Protein AF-A0A5N8Y022-F1 (afdb_monomer_lite)

InterPro domains:
  IPR011014 Mechanosensitive ion channel MscS, transmembrane-2 [SSF82861] (79-128)

Structure (mmCIF, N/CA/C/O backbone):
data_AF-A0A5N8Y022-F1
#
_entry.id   AF-A0A5N8Y022-F1
#
loop_
_atom_site.group_PDB
_atom_site.id
_atom_site.type_symbol
_atom_site.label_atom_id
_atom_site.label_alt_id
_atom_site.label_comp_id
_atom_site.label_asym_id
_atom_site.label_entity_id
_atom_site.label_seq_id
_atom_site.pdbx_PDB_ins_code
_atom_site.Cartn_x
_atom_site.Cartn_y
_atom_site.Cartn_z
_atom_site.occupancy
_atom_site.B_iso_or_equiv
_atom_site.auth_seq_id
_atom_site.auth_comp_id
_atom_site.auth_asym_id
_atom_site.auth_atom_id
_atom_site.pdbx_PDB_model_num
ATOM 1 N N . MET A 1 1 ? -8.788 -12.182 25.303 1.00 49.34 1 MET A N 1
ATOM 2 C CA . MET A 1 1 ? -8.139 -10.936 24.832 1.00 49.34 1 MET A CA 1
ATOM 3 C C . MET A 1 1 ? -9.061 -9.772 25.163 1.00 49.34 1 MET A C 1
A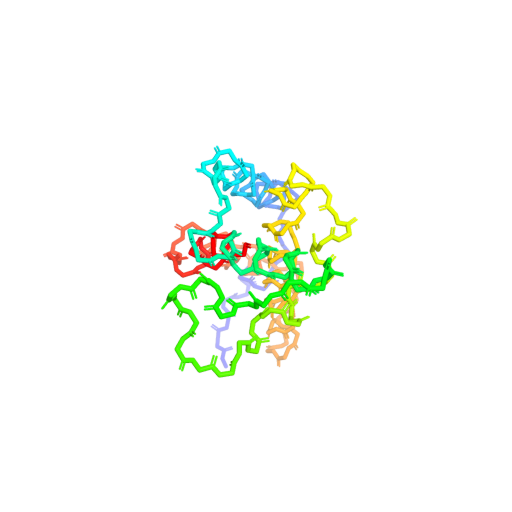TOM 5 O O . MET A 1 1 ? -10.143 -9.688 24.598 1.00 49.34 1 MET A O 1
ATOM 9 N N . TRP A 1 2 ? -8.689 -8.959 26.152 1.00 49.56 2 TRP A N 1
ATOM 10 C CA . TRP A 1 2 ? -9.505 -7.867 26.692 1.00 49.56 2 TRP A CA 1
ATOM 11 C C . TRP A 1 2 ? -9.388 -6.625 25.803 1.00 49.56 2 TRP A C 1
ATOM 13 O O . TRP A 1 2 ? -8.612 -5.718 26.085 1.00 49.56 2 TRP A O 1
ATOM 23 N N . TRP A 1 3 ? -10.137 -6.579 24.704 1.00 57.25 3 TRP A N 1
A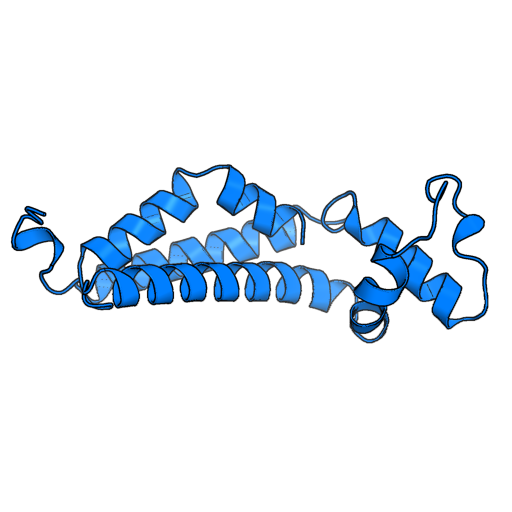TOM 24 C CA . TRP A 1 3 ? -10.360 -5.314 24.008 1.00 57.25 3 TRP A CA 1
ATOM 25 C C . TRP A 1 3 ? -11.326 -4.496 24.863 1.00 57.25 3 TRP A C 1
ATOM 27 O O . TRP A 1 3 ? -12.454 -4.927 25.099 1.00 57.25 3 TRP A O 1
ATOM 37 N N . SER A 1 4 ? -10.893 -3.341 25.371 1.00 69.31 4 SER A N 1
ATOM 38 C CA . SER A 1 4 ? -11.798 -2.416 26.057 1.00 69.31 4 SER A CA 1
ATOM 39 C C . SER A 1 4 ? -12.986 -2.131 25.128 1.00 69.31 4 SER A C 1
ATOM 41 O O . SER A 1 4 ? -12.789 -1.834 23.950 1.00 69.31 4 SER A O 1
ATOM 43 N N . GLY A 1 5 ? -14.229 -2.253 25.613 1.00 73.56 5 GLY A N 1
ATOM 44 C CA . GLY A 1 5 ? -15.436 -2.151 24.768 1.00 73.56 5 GLY A CA 1
ATOM 45 C C . GLY A 1 5 ? -15.509 -0.866 23.925 1.00 73.56 5 GLY A C 1
ATOM 46 O O . GLY A 1 5 ? -16.141 -0.833 22.871 1.00 73.56 5 GLY A O 1
ATOM 47 N N . TRP A 1 6 ? -14.773 0.170 24.334 1.00 80.31 6 TRP A N 1
ATOM 48 C CA . TRP A 1 6 ? -14.540 1.395 23.574 1.00 80.31 6 TRP A CA 1
ATOM 49 C C . TRP A 1 6 ? -13.848 1.167 22.219 1.00 80.31 6 TRP A C 1
ATOM 51 O O . TRP A 1 6 ? -14.280 1.743 21.223 1.00 80.31 6 TRP A O 1
ATOM 61 N N . ALA A 1 7 ? -12.811 0.326 22.156 1.00 75.94 7 ALA A N 1
ATOM 62 C CA . ALA A 1 7 ? -12.011 0.094 20.951 1.00 75.94 7 ALA A CA 1
ATOM 63 C C . ALA A 1 7 ? -12.795 -0.656 19.860 1.00 75.94 7 ALA A C 1
ATOM 65 O O . ALA A 1 7 ? -12.629 -0.383 18.671 1.00 75.94 7 ALA A O 1
ATOM 66 N N . VAL A 1 8 ? -13.693 -1.555 20.274 1.00 82.00 8 VAL A N 1
ATOM 67 C CA . VAL A 1 8 ? -14.597 -2.314 19.391 1.00 82.00 8 VAL A CA 1
ATOM 68 C C . VAL A 1 8 ? -15.809 -1.474 18.961 1.00 82.00 8 VAL A C 1
ATOM 70 O O . VAL A 1 8 ? -16.429 -1.748 17.932 1.00 82.00 8 VAL A O 1
ATOM 73 N N . GLY A 1 9 ? -16.126 -0.413 19.711 1.00 85.56 9 GLY A N 1
ATOM 74 C CA . GLY A 1 9 ? -17.204 0.521 19.401 1.00 85.56 9 GLY A CA 1
ATOM 75 C C . GLY A 1 9 ? -17.066 1.161 18.017 1.00 85.56 9 GLY A C 1
ATOM 76 O O . GLY A 1 9 ? -15.970 1.290 17.471 1.00 85.56 9 GLY A O 1
ATOM 77 N N . ARG A 1 10 ? -18.197 1.585 17.435 1.00 88.88 10 ARG A N 1
ATOM 78 C CA . ARG A 1 10 ? -18.236 2.173 16.085 1.00 88.88 10 ARG A CA 1
ATOM 79 C C . ARG A 1 10 ? -17.385 3.445 16.018 1.00 88.88 10 ARG A C 1
ATOM 81 O O . ARG A 1 10 ? -17.489 4.328 16.878 1.00 88.88 10 ARG A O 1
ATOM 88 N N . ALA A 1 11 ? -16.558 3.539 14.983 1.00 88.88 11 ALA A N 1
ATOM 89 C CA . ALA A 1 11 ? -15.851 4.761 14.641 1.00 88.88 11 ALA A CA 1
ATOM 90 C C . ALA A 1 11 ? -16.825 5.776 14.034 1.00 88.88 11 ALA A C 1
ATOM 92 O O . ALA A 1 11 ? -17.776 5.406 13.335 1.00 88.88 11 ALA A O 1
ATOM 93 N N . SER A 1 12 ? -16.592 7.055 14.315 1.00 90.56 12 SER A N 1
ATOM 94 C CA . SER A 1 12 ? -17.366 8.134 13.714 1.00 90.56 12 SER A CA 1
ATOM 95 C C . SER A 1 12 ? -16.988 8.308 12.241 1.00 90.56 12 SER A C 1
ATOM 97 O O . SER A 1 12 ? -15.909 7.900 11.806 1.00 90.56 12 SER A O 1
ATOM 99 N N . TRP A 1 13 ? -17.873 8.911 11.449 1.00 90.25 13 TRP A N 1
ATOM 100 C CA . TRP A 1 13 ? -17.594 9.154 10.033 1.00 90.25 13 TRP A CA 1
ATOM 101 C C . TRP A 1 13 ? -16.416 10.125 9.843 1.00 90.25 13 TRP A C 1
ATOM 103 O O . TRP A 1 13 ? -15.655 9.971 8.894 1.00 90.25 13 TRP A O 1
ATOM 113 N N . GLN A 1 14 ? -16.211 11.064 10.777 1.00 92.06 14 GLN A N 1
ATOM 114 C CA . GLN A 1 14 ? -15.074 11.988 10.754 1.00 92.06 14 GLN A CA 1
ATOM 115 C C . GLN A 1 14 ? -13.744 11.241 10.884 1.00 92.06 14 GLN A C 1
ATOM 117 O O . GLN A 1 14 ? -12.779 11.592 10.217 1.00 92.06 14 GLN A O 1
ATOM 122 N N . ALA A 1 15 ? -13.695 10.186 11.705 1.00 87.25 15 ALA A N 1
ATOM 123 C CA . ALA A 1 15 ? -12.495 9.368 11.854 1.00 87.25 15 ALA A CA 1
ATOM 124 C C . ALA A 1 15 ? -12.158 8.626 10.548 1.00 87.25 15 ALA A C 1
ATOM 126 O O . ALA A 1 15 ? -10.996 8.558 10.155 1.00 87.25 15 ALA A O 1
ATOM 127 N N . TRP A 1 16 ? -13.177 8.132 9.838 1.00 89.19 16 TRP A N 1
ATOM 128 C CA . TRP A 1 16 ? -13.006 7.552 8.503 1.00 89.19 16 TRP A CA 1
ATOM 129 C C . TRP A 1 16 ? -12.537 8.581 7.473 1.00 89.19 16 TRP A C 1
ATOM 131 O O . TRP A 1 16 ? -11.642 8.282 6.688 1.00 89.19 16 TRP A O 1
ATOM 141 N N . ALA A 1 17 ? -13.101 9.792 7.495 1.00 90.62 17 ALA A N 1
ATOM 142 C CA . ALA A 1 17 ? -12.680 10.876 6.611 1.00 90.62 17 ALA A CA 1
ATOM 143 C C . ALA A 1 17 ? -11.219 11.283 6.865 1.00 90.62 17 ALA A C 1
ATOM 145 O O . ALA A 1 17 ? -10.453 11.433 5.918 1.00 90.62 17 ALA A O 1
ATOM 146 N N . ALA A 1 18 ? -10.812 11.388 8.134 1.00 89.44 18 ALA A N 1
ATOM 147 C CA . ALA A 1 18 ? -9.433 11.679 8.514 1.00 89.44 18 ALA A CA 1
ATOM 148 C C . ALA A 1 18 ? -8.466 10.581 8.048 1.00 89.44 18 ALA A C 1
ATOM 150 O O . ALA A 1 18 ? -7.434 10.889 7.460 1.00 89.44 18 ALA A O 1
ATOM 151 N N . LEU A 1 19 ? -8.818 9.304 8.237 1.00 90.06 19 LEU A N 1
ATOM 152 C CA . LEU A 1 19 ? -8.033 8.183 7.715 1.00 90.06 19 LEU A CA 1
ATOM 153 C C . LEU A 1 19 ? -7.898 8.257 6.188 1.00 90.06 19 LEU A C 1
ATOM 155 O O . LEU A 1 19 ? -6.793 8.129 5.670 1.00 90.06 19 LEU A O 1
ATOM 159 N N . GLY A 1 20 ? -8.999 8.498 5.472 1.00 90.06 20 GLY A N 1
ATOM 160 C CA . GLY A 1 20 ? -8.976 8.671 4.020 1.00 90.06 20 GLY A CA 1
ATOM 161 C C . GLY A 1 20 ? -8.048 9.808 3.591 1.00 90.06 20 GLY A C 1
ATOM 162 O O . GLY A 1 20 ? -7.225 9.621 2.701 1.00 90.06 20 GLY A O 1
ATOM 163 N N . ALA A 1 21 ? -8.111 10.956 4.270 1.00 90.62 21 ALA A N 1
ATOM 164 C CA . ALA A 1 21 ? -7.227 12.086 4.003 1.00 90.62 21 ALA A CA 1
ATOM 165 C C . ALA A 1 21 ? -5.749 11.738 4.239 1.00 90.62 21 ALA A C 1
ATOM 167 O O . ALA A 1 21 ? -4.911 12.081 3.410 1.00 90.62 21 ALA A O 1
ATOM 168 N N . VAL A 1 22 ? -5.432 11.020 5.320 1.00 88.88 22 VAL A N 1
ATOM 169 C CA . VAL A 1 22 ? -4.066 10.566 5.627 1.00 88.88 22 VAL A CA 1
ATOM 170 C C . VAL A 1 22 ? -3.547 9.599 4.557 1.00 88.88 22 VAL A C 1
ATOM 172 O O . VAL A 1 22 ? -2.425 9.765 4.086 1.00 88.88 22 VAL A O 1
ATOM 175 N N . LEU A 1 23 ? -4.363 8.636 4.116 1.00 87.81 23 LEU A N 1
ATOM 176 C CA . LEU A 1 23 ? -3.996 7.704 3.042 1.00 87.81 23 LEU A CA 1
ATOM 177 C C . LEU A 1 23 ? -3.782 8.431 1.706 1.00 87.81 23 LEU A C 1
ATOM 179 O O . LEU A 1 23 ? -2.777 8.205 1.036 1.00 87.81 23 LEU A O 1
ATOM 183 N N . CYS A 1 24 ? -4.681 9.347 1.336 1.00 87.88 24 CYS A N 1
ATOM 184 C CA . CYS A 1 24 ? -4.536 10.157 0.126 1.00 87.88 24 CYS A CA 1
ATOM 185 C C . CYS A 1 24 ? -3.298 11.061 0.185 1.00 87.88 24 CYS A C 1
ATOM 187 O O . CYS A 1 24 ? -2.592 11.200 -0.812 1.00 87.88 24 CYS A O 1
ATOM 189 N N . ALA A 1 25 ? -3.015 11.659 1.345 1.00 87.81 25 ALA A N 1
ATOM 190 C CA . ALA A 1 25 ? -1.827 12.477 1.551 1.00 87.81 25 ALA A CA 1
ATOM 191 C C . ALA A 1 25 ? -0.543 11.647 1.437 1.00 87.81 25 ALA A C 1
ATOM 193 O O . ALA A 1 25 ? 0.409 12.109 0.816 1.00 87.81 25 ALA A O 1
ATOM 194 N N . LEU A 1 26 ? -0.526 10.418 1.968 1.00 84.31 26 LEU A N 1
ATOM 195 C CA . LEU A 1 26 ? 0.597 9.492 1.813 1.00 84.31 26 LEU A CA 1
ATOM 196 C C . LEU A 1 26 ? 0.849 9.179 0.334 1.00 84.31 26 LEU A C 1
ATOM 198 O O . LEU A 1 26 ? 1.954 9.402 -0.152 1.00 84.31 26 LEU A O 1
ATOM 202 N N . VAL A 1 27 ? -0.180 8.722 -0.388 1.00 83.19 27 VAL A N 1
ATOM 203 C CA . VAL A 1 27 ? -0.073 8.392 -1.820 1.00 83.19 27 VAL A CA 1
ATOM 204 C C . VAL A 1 27 ? 0.378 9.611 -2.623 1.00 83.19 27 VAL A C 1
ATOM 206 O O . VAL A 1 27 ? 1.300 9.511 -3.425 1.00 83.19 27 VAL A O 1
ATOM 209 N N . GLY A 1 28 ? -0.224 10.779 -2.379 1.00 82.88 28 GLY A N 1
ATOM 210 C CA . GLY A 1 28 ? 0.138 12.020 -3.060 1.00 82.88 28 GLY A CA 1
ATOM 211 C C . GLY A 1 28 ? 1.550 12.508 -2.731 1.00 82.88 28 GLY A C 1
ATOM 212 O O . GLY A 1 28 ? 2.228 13.033 -3.609 1.00 82.88 28 GLY A O 1
ATOM 213 N N . SER A 1 29 ? 2.008 12.326 -1.492 1.00 82.94 29 SER A N 1
ATOM 214 C CA . SER A 1 29 ? 3.376 12.649 -1.077 1.00 82.94 29 SER A CA 1
ATOM 215 C C . SER A 1 29 ? 4.384 11.761 -1.802 1.00 82.94 29 SER A C 1
ATOM 217 O O . SER A 1 29 ? 5.318 12.270 -2.417 1.00 82.94 29 SER A O 1
ATOM 219 N N . VAL A 1 30 ? 4.148 10.446 -1.822 1.00 77.44 30 VAL A N 1
ATOM 220 C CA . VAL A 1 30 ? 5.019 9.493 -2.519 1.00 77.44 30 VAL A CA 1
ATOM 221 C C . VAL A 1 30 ? 5.026 9.753 -4.024 1.00 77.44 30 VAL A C 1
ATOM 223 O O . VAL A 1 30 ? 6.096 9.895 -4.600 1.00 77.44 30 VAL A O 1
ATOM 226 N N . ALA A 1 31 ? 3.864 9.942 -4.652 1.00 77.19 31 ALA A N 1
ATOM 227 C CA . ALA A 1 31 ? 3.781 10.240 -6.082 1.00 77.19 31 ALA A CA 1
ATOM 228 C C . ALA A 1 31 ? 4.546 11.517 -6.490 1.00 77.19 31 ALA A C 1
ATOM 230 O O . ALA A 1 31 ? 5.022 11.616 -7.618 1.00 77.19 31 ALA A O 1
ATOM 231 N N . ARG A 1 32 ? 4.667 12.503 -5.586 1.00 77.69 32 ARG A N 1
ATOM 232 C CA . ARG A 1 32 ? 5.400 13.758 -5.833 1.00 77.69 32 ARG A CA 1
ATOM 233 C C . ARG A 1 32 ? 6.892 13.664 -5.532 1.00 77.69 32 ARG A C 1
ATOM 235 O O . ARG A 1 32 ? 7.674 14.326 -6.203 1.00 77.69 32 ARG A O 1
ATOM 242 N N . LEU A 1 33 ? 7.275 12.911 -4.502 1.00 70.38 33 LEU A N 1
ATOM 243 C CA . LEU A 1 33 ? 8.669 12.784 -4.066 1.00 70.38 33 LEU A CA 1
ATOM 244 C C . LEU A 1 33 ? 9.435 11.730 -4.876 1.00 70.38 33 LEU A C 1
ATOM 246 O O . LEU A 1 33 ? 10.634 11.880 -5.089 1.00 70.38 33 LEU A O 1
ATOM 250 N N . SER A 1 34 ? 8.746 10.710 -5.384 1.00 62.09 34 SER A N 1
ATOM 251 C CA . SER A 1 34 ? 9.313 9.644 -6.212 1.00 62.09 34 SER A CA 1
ATOM 252 C C . SER A 1 34 ? 9.375 10.048 -7.689 1.00 62.09 34 SER A C 1
ATOM 254 O O . SER A 1 34 ? 8.845 9.353 -8.557 1.00 62.09 34 SER A O 1
ATOM 256 N N . VAL A 1 35 ? 10.017 11.182 -7.996 1.00 53.09 35 VAL A N 1
ATOM 257 C CA . VAL A 1 35 ? 10.213 11.656 -9.382 1.00 53.09 35 VAL A CA 1
ATOM 258 C C . VAL A 1 35 ? 10.901 10.586 -10.247 1.00 53.09 35 VAL A C 1
ATOM 260 O O . VAL A 1 35 ? 10.595 10.481 -11.431 1.00 53.09 35 VAL A O 1
ATOM 263 N N . ASP A 1 36 ? 11.699 9.697 -9.655 1.00 52.19 36 ASP A N 1
ATOM 264 C CA . ASP A 1 36 ? 12.367 8.599 -10.363 1.00 52.19 36 ASP A CA 1
ATOM 265 C C . ASP A 1 36 ? 11.761 7.207 -10.104 1.00 52.19 36 ASP A C 1
ATOM 267 O O . ASP A 1 36 ? 12.371 6.209 -10.470 1.00 52.19 36 ASP A O 1
ATOM 271 N N . GLY A 1 37 ? 10.561 7.109 -9.510 1.00 50.78 37 GLY A N 1
ATOM 272 C CA . GLY A 1 37 ? 10.042 5.842 -8.969 1.00 50.78 37 GLY A CA 1
ATOM 273 C C . GLY A 1 37 ? 10.858 5.388 -7.753 1.00 50.78 37 GLY A C 1
ATOM 274 O O . GLY A 1 37 ? 11.898 5.974 -7.453 1.00 50.78 37 GLY A O 1
ATOM 275 N N . GLY A 1 38 ? 10.404 4.376 -7.007 1.00 57.22 38 GLY A N 1
ATOM 276 C CA . GLY A 1 38 ? 11.274 3.747 -6.009 1.00 57.22 38 GLY A CA 1
ATOM 277 C C . GLY A 1 38 ? 12.619 3.428 -6.667 1.00 57.22 38 GLY A C 1
ATOM 278 O O . GLY A 1 38 ? 12.636 2.810 -7.733 1.00 57.22 38 GLY A O 1
ATOM 279 N N . MET A 1 39 ? 13.715 3.930 -6.088 1.00 52.00 39 MET A N 1
ATOM 280 C CA . MET A 1 39 ? 15.066 4.029 -6.678 1.00 52.00 39 MET A CA 1
ATOM 281 C C . MET A 1 39 ? 15.559 2.729 -7.356 1.00 52.00 39 MET A C 1
ATOM 283 O O . MET A 1 39 ? 16.378 2.765 -8.277 1.00 52.00 39 MET A O 1
ATOM 287 N N . ASP A 1 40 ? 14.992 1.593 -6.950 1.00 61.69 40 ASP A N 1
ATOM 288 C CA . ASP A 1 40 ? 15.339 0.246 -7.387 1.00 61.69 40 ASP A CA 1
ATOM 289 C C . ASP A 1 40 ? 14.445 -0.239 -8.550 1.00 61.69 40 ASP A C 1
ATOM 291 O O . ASP A 1 40 ? 14.909 -0.945 -9.448 1.00 61.69 40 ASP A O 1
ATOM 295 N N . ASN A 1 41 ? 13.168 0.162 -8.583 1.00 67.38 41 ASN A N 1
ATOM 296 C CA . ASN A 1 41 ? 12.172 -0.366 -9.518 1.00 67.38 41 ASN A CA 1
ATOM 297 C C . ASN A 1 41 ? 12.283 0.273 -10.915 1.00 67.38 41 ASN A C 1
ATOM 299 O O . ASN A 1 41 ? 12.153 -0.405 -11.933 1.00 67.38 41 ASN A O 1
ATOM 303 N N . ALA A 1 42 ? 12.622 1.561 -11.012 1.00 72.25 42 ALA A N 1
ATOM 304 C CA . ALA A 1 42 ? 12.715 2.242 -12.309 1.00 72.25 42 ALA A CA 1
ATOM 305 C C . ALA A 1 42 ? 13.790 1.659 -13.240 1.00 72.25 42 ALA A C 1
ATOM 307 O O . ALA A 1 42 ? 13.618 1.614 -14.462 1.00 72.25 42 ALA A O 1
ATOM 308 N N . PHE A 1 43 ? 14.889 1.168 -12.670 1.00 75.50 43 PHE A N 1
ATOM 309 C CA . PHE A 1 43 ? 15.905 0.431 -13.415 1.00 75.50 43 PHE A CA 1
ATOM 310 C C . PHE A 1 43 ? 15.370 -0.915 -13.922 1.00 75.50 43 PHE A C 1
ATOM 312 O O . PHE A 1 43 ? 15.576 -1.246 -15.090 1.00 75.50 43 PHE A O 1
ATOM 319 N N . VAL A 1 44 ? 14.632 -1.650 -13.087 1.00 78.62 44 VAL A N 1
ATOM 320 C CA . VAL A 1 44 ? 14.024 -2.929 -13.469 1.00 78.62 44 VAL A CA 1
ATOM 321 C C . VAL A 1 44 ? 12.996 -2.729 -14.584 1.00 78.62 44 VAL A C 1
ATOM 323 O O . VAL A 1 44 ? 13.015 -3.466 -15.566 1.00 78.62 44 VAL A O 1
ATOM 326 N N . VAL A 1 45 ? 12.155 -1.695 -14.500 1.00 79.31 45 VAL A N 1
ATOM 327 C CA . VAL A 1 45 ? 11.181 -1.344 -15.549 1.00 79.31 45 VAL A CA 1
ATOM 328 C C . VAL A 1 45 ? 11.879 -0.948 -16.849 1.00 79.31 45 VAL A C 1
ATOM 330 O O . VAL A 1 45 ? 11.446 -1.336 -17.936 1.00 79.31 45 VAL A O 1
ATOM 333 N N . ARG A 1 46 ? 12.990 -0.206 -16.765 1.00 79.75 46 ARG A N 1
ATOM 334 C CA . ARG A 1 46 ? 13.809 0.131 -17.935 1.00 79.75 46 ARG A CA 1
ATOM 335 C C . ARG A 1 46 ? 14.381 -1.125 -18.587 1.00 79.75 46 ARG A C 1
ATOM 337 O O . A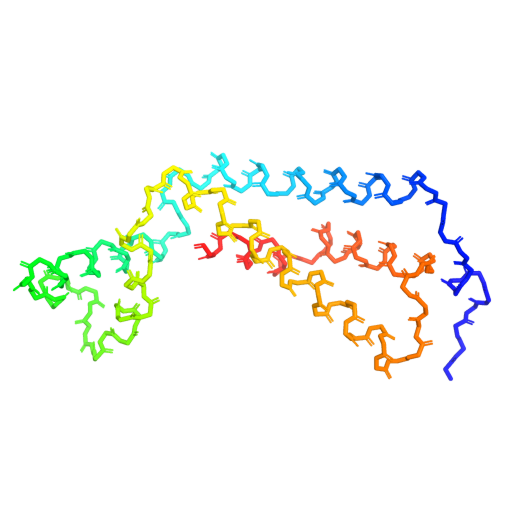RG A 1 46 ? 14.287 -1.266 -19.803 1.00 79.75 46 ARG A O 1
ATOM 344 N N . ALA A 1 47 ? 14.906 -2.052 -17.796 1.00 82.69 47 ALA A N 1
ATOM 345 C CA . ALA A 1 47 ? 15.420 -3.321 -18.291 1.00 82.69 47 ALA A CA 1
ATOM 346 C C . ALA A 1 47 ? 14.319 -4.226 -18.863 1.00 82.69 47 ALA A C 1
ATOM 348 O O . ALA A 1 47 ? 14.524 -4.846 -19.900 1.00 82.69 47 ALA A O 1
ATOM 349 N N . ALA A 1 48 ? 13.122 -4.232 -18.268 1.00 83.69 48 ALA A N 1
ATOM 350 C CA . ALA A 1 48 ? 11.936 -4.888 -18.822 1.00 83.69 48 ALA A CA 1
ATOM 351 C C . ALA A 1 48 ? 11.528 -4.298 -20.171 1.00 83.69 48 ALA A C 1
ATOM 353 O O . ALA A 1 48 ? 11.183 -5.040 -21.088 1.00 83.69 48 ALA A O 1
ATOM 354 N N . ARG A 1 49 ? 11.638 -2.976 -20.337 1.00 83.69 49 ARG A N 1
ATOM 355 C CA . ARG A 1 49 ? 11.403 -2.321 -21.625 1.00 83.69 49 ARG A CA 1
ATOM 356 C C . ARG A 1 49 ? 12.455 -2.712 -22.662 1.00 83.69 49 ARG A C 1
ATOM 358 O O . ARG A 1 49 ? 12.078 -3.009 -23.790 1.00 83.69 49 ARG A O 1
ATOM 365 N N . VAL A 1 50 ? 13.738 -2.746 -22.298 1.00 84.81 50 VAL A N 1
ATOM 366 C CA . VAL A 1 50 ? 14.825 -3.204 -23.186 1.00 84.81 50 VAL A CA 1
ATOM 367 C C . VAL A 1 50 ? 14.597 -4.655 -23.611 1.00 84.81 50 VAL A C 1
ATOM 369 O O . VAL A 1 50 ? 14.615 -4.948 -24.804 1.00 84.81 50 VAL A O 1
ATOM 372 N N . PHE A 1 51 ? 14.281 -5.531 -22.656 1.00 85.19 51 PHE A N 1
ATOM 373 C CA . PHE A 1 51 ? 13.957 -6.934 -22.907 1.00 85.19 51 PHE A CA 1
ATOM 374 C C . PHE A 1 51 ? 12.758 -7.101 -23.846 1.00 85.19 51 PHE A C 1
ATOM 376 O O . PHE A 1 51 ? 12.818 -7.875 -24.797 1.00 85.19 51 PHE A O 1
ATOM 383 N N . TRP A 1 52 ? 11.687 -6.330 -23.628 1.00 85.25 52 TRP A N 1
ATOM 384 C CA . TRP A 1 52 ? 10.492 -6.349 -24.476 1.00 85.25 52 TRP A CA 1
ATOM 385 C C . TRP A 1 52 ? 10.781 -5.965 -25.934 1.00 85.25 52 TRP A C 1
ATOM 387 O O . TRP A 1 52 ? 10.169 -6.510 -26.848 1.00 85.25 52 TRP A O 1
ATOM 397 N N . HIS A 1 53 ? 11.740 -5.064 -26.168 1.00 86.06 53 HIS A N 1
ATOM 398 C CA . HIS A 1 53 ? 12.161 -4.658 -27.514 1.00 86.06 53 HIS A CA 1
ATOM 399 C C . HIS A 1 53 ? 13.245 -5.577 -28.114 1.00 86.06 53 HIS A C 1
ATOM 401 O O . HIS A 1 53 ? 13.797 -5.259 -29.165 1.00 86.06 53 HIS A O 1
ATOM 407 N N . GLY A 1 54 ? 13.550 -6.713 -27.474 1.00 83.38 54 GLY A N 1
ATOM 408 C CA . GLY A 1 54 ? 14.518 -7.704 -27.954 1.00 83.38 54 GLY A CA 1
ATOM 409 C C . GLY A 1 54 ? 15.973 -7.451 -27.542 1.00 83.38 54 GLY A C 1
ATOM 410 O O . GLY A 1 54 ? 16.863 -8.145 -28.029 1.00 83.38 54 GLY A O 1
ATOM 411 N N . GLY A 1 55 ? 16.232 -6.480 -26.663 1.00 84.06 55 GLY A N 1
ATOM 412 C CA . GLY A 1 55 ? 17.555 -6.233 -26.082 1.00 84.06 55 GLY A CA 1
ATOM 413 C C . GLY A 1 55 ? 17.876 -7.157 -24.902 1.00 84.06 55 GLY A C 1
ATOM 414 O O . GLY A 1 55 ? 17.002 -7.837 -24.359 1.00 84.06 55 GLY A O 1
ATOM 415 N N . SER A 1 56 ? 19.140 -7.175 -24.472 1.00 82.25 56 SER A N 1
ATOM 416 C CA . SER A 1 56 ? 19.580 -7.997 -23.343 1.00 82.25 56 SER A CA 1
ATOM 417 C C . SER A 1 56 ? 19.422 -7.234 -22.020 1.00 82.25 56 SER A C 1
ATOM 419 O O . SER A 1 56 ? 19.944 -6.129 -21.886 1.00 82.25 56 SER A O 1
ATOM 421 N N . PRO A 1 57 ? 18.774 -7.803 -20.984 1.00 76.75 57 PRO A N 1
ATOM 422 C CA . PRO A 1 57 ? 18.741 -7.189 -19.656 1.00 76.75 57 PRO A CA 1
ATOM 423 C C . PRO A 1 57 ? 20.140 -7.082 -19.035 1.00 76.75 57 PRO A C 1
ATOM 425 O O . PRO A 1 57 ? 20.377 -6.203 -18.214 1.00 76.75 57 PRO A O 1
ATOM 428 N N . TYR A 1 58 ? 21.066 -7.959 -19.443 1.00 79.38 58 TYR A N 1
ATOM 429 C CA . TYR A 1 58 ? 22.452 -7.996 -18.968 1.00 79.38 58 TYR A CA 1
ATOM 430 C C . TYR A 1 58 ? 23.321 -6.861 -19.524 1.00 79.38 58 TYR A C 1
ATOM 432 O O . TYR A 1 58 ? 24.464 -6.713 -19.095 1.00 79.38 58 TYR A O 1
ATOM 440 N N . ASP A 1 59 ? 22.794 -6.050 -20.447 1.00 79.00 59 ASP A N 1
ATOM 441 C CA . ASP A 1 59 ? 23.473 -4.829 -20.893 1.00 79.00 59 ASP A CA 1
ATOM 442 C C . ASP A 1 59 ? 23.586 -3.802 -19.746 1.00 79.00 59 ASP A C 1
ATOM 444 O O . ASP A 1 59 ? 24.440 -2.915 -19.778 1.00 79.00 59 ASP A O 1
ATOM 448 N N . ASP A 1 60 ? 22.770 -3.944 -18.693 1.00 75.94 60 ASP A N 1
ATOM 449 C CA . ASP A 1 60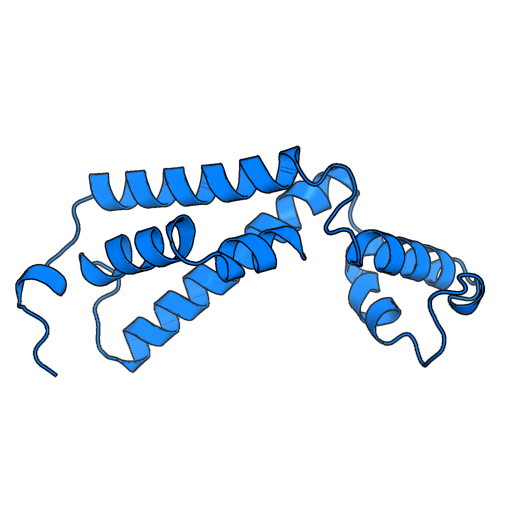 ? 22.938 -3.224 -17.434 1.00 75.94 60 ASP A CA 1
ATOM 450 C C . ASP A 1 60 ? 23.746 -4.067 -16.432 1.00 75.94 60 ASP A C 1
ATOM 452 O O . ASP A 1 60 ? 23.318 -5.136 -15.989 1.00 75.94 60 ASP A O 1
ATOM 456 N N . GLN A 1 61 ? 24.911 -3.544 -16.029 1.00 76.00 61 GLN A N 1
ATOM 457 C CA . GLN A 1 61 ? 25.878 -4.211 -15.143 1.00 76.00 61 GLN A CA 1
ATOM 458 C C . GLN A 1 61 ? 25.318 -4.574 -13.758 1.00 76.00 61 GLN A C 1
ATOM 460 O O . GLN A 1 61 ? 25.945 -5.326 -13.013 1.00 76.00 61 GLN A O 1
ATOM 465 N N . ARG A 1 62 ? 24.141 -4.053 -13.394 1.00 76.38 62 ARG A N 1
ATOM 466 C CA . ARG A 1 62 ? 23.454 -4.389 -12.143 1.00 76.38 62 ARG A CA 1
ATOM 467 C C . ARG A 1 62 ? 22.814 -5.781 -12.159 1.00 76.38 62 ARG A C 1
ATOM 469 O O . ARG A 1 62 ? 22.583 -6.337 -11.086 1.00 76.38 62 ARG A O 1
ATOM 476 N N . PHE A 1 63 ? 22.553 -6.374 -13.327 1.00 76.31 63 PHE A N 1
ATOM 477 C CA . PHE A 1 63 ? 22.046 -7.747 -13.424 1.00 76.31 63 PHE A CA 1
ATOM 478 C C . PHE A 1 63 ? 23.192 -8.758 -13.512 1.00 76.31 63 PHE A C 1
ATOM 480 O O . PHE A 1 63 ? 23.615 -9.161 -14.589 1.00 76.31 63 PHE A O 1
ATOM 487 N N . LEU A 1 64 ? 23.681 -9.198 -12.351 1.00 76.56 64 LEU A N 1
ATOM 488 C CA . LEU A 1 64 ? 24.730 -10.226 -12.247 1.00 76.56 64 LEU A CA 1
ATOM 489 C C . LEU A 1 64 ? 24.180 -11.666 -12.257 1.00 76.56 64 LEU A C 1
ATOM 491 O O . LEU A 1 64 ? 24.943 -12.622 -12.374 1.00 76.56 64 LEU A O 1
ATOM 495 N N . TYR A 1 65 ? 22.865 -11.834 -12.104 1.00 77.44 65 TYR A N 1
ATOM 496 C CA . TYR A 1 65 ? 22.171 -13.123 -12.037 1.00 77.44 65 TYR A CA 1
ATOM 497 C C . TYR A 1 65 ? 20.833 -13.059 -12.780 1.00 77.44 65 TYR A C 1
ATOM 499 O O . TYR A 1 65 ? 20.430 -11.990 -13.240 1.00 77.44 65 TYR A O 1
ATOM 507 N N . PHE A 1 66 ? 20.152 -14.209 -12.897 1.00 77.69 66 PHE A N 1
ATOM 508 C CA . PHE A 1 66 ? 18.867 -14.321 -13.591 1.00 77.69 66 PHE A CA 1
ATOM 509 C C . PHE A 1 66 ? 17.911 -13.198 -13.151 1.00 77.69 66 PHE A C 1
ATOM 511 O O . PHE A 1 66 ? 17.524 -13.157 -11.977 1.00 77.69 66 PHE A O 1
ATOM 518 N N . PRO A 1 67 ? 17.525 -12.289 -14.063 1.00 78.44 67 PRO A N 1
ATOM 519 C CA . PRO A 1 67 ? 16.873 -11.048 -13.690 1.00 78.44 67 PRO A CA 1
ATOM 520 C C . PRO A 1 67 ? 15.373 -11.284 -13.487 1.00 78.44 67 PRO A C 1
ATOM 522 O O . PRO A 1 67 ? 14.560 -10.790 -14.254 1.00 78.44 67 PRO A O 1
ATOM 525 N N . SER A 1 68 ? 14.980 -12.050 -12.465 1.00 80.44 68 SER A N 1
ATOM 526 C CA . SER A 1 68 ? 13.578 -12.422 -12.190 1.00 80.44 68 SER A CA 1
ATOM 527 C C . SER A 1 68 ? 12.646 -11.219 -11.996 1.00 80.44 68 SER A C 1
ATOM 529 O O . SER A 1 68 ? 11.446 -11.311 -12.256 1.00 80.44 68 SER A O 1
ATOM 531 N N . ALA A 1 69 ? 13.200 -10.072 -11.604 1.00 78.38 69 ALA A N 1
ATOM 532 C CA . ALA A 1 69 ? 12.478 -8.813 -11.491 1.00 78.38 69 ALA A CA 1
ATOM 533 C C . ALA A 1 69 ? 12.036 -8.248 -12.861 1.00 78.38 69 ALA A C 1
ATOM 535 O O . ALA A 1 69 ? 11.004 -7.592 -12.950 1.00 78.38 69 ALA A O 1
ATOM 536 N N . VAL A 1 70 ? 12.760 -8.546 -13.946 1.00 81.44 70 VAL A N 1
ATOM 537 C CA . VAL A 1 70 ? 12.465 -8.075 -15.313 1.00 81.44 70 VAL A CA 1
ATOM 538 C C . VAL A 1 70 ? 11.138 -8.629 -15.852 1.00 81.44 70 VAL A C 1
ATOM 540 O O . VAL A 1 70 ? 10.295 -7.823 -16.245 1.00 81.44 70 VAL A O 1
ATOM 543 N N . PRO A 1 71 ? 10.864 -9.953 -15.837 1.00 80.00 71 PRO A N 1
ATOM 544 C CA . PRO A 1 71 ? 9.549 -10.460 -16.214 1.00 80.00 71 PRO A CA 1
ATOM 545 C C . PRO A 1 71 ? 8.449 -10.016 -15.239 1.00 80.00 71 PRO A C 1
ATOM 547 O O . PRO A 1 71 ? 7.324 -9.785 -15.674 1.00 80.00 71 PRO A O 1
ATOM 550 N N . ALA A 1 72 ? 8.759 -9.824 -13.950 1.00 80.62 72 ALA A N 1
ATOM 551 C CA . ALA A 1 72 ? 7.798 -9.293 -12.978 1.00 80.62 72 ALA A CA 1
ATOM 552 C C . ALA A 1 72 ? 7.399 -7.830 -13.266 1.00 80.62 72 ALA A C 1
ATOM 554 O O . ALA A 1 72 ? 6.277 -7.428 -12.962 1.00 80.62 72 ALA A O 1
ATOM 555 N N . ALA A 1 73 ? 8.286 -7.055 -13.896 1.00 79.56 73 ALA A N 1
ATOM 556 C CA . ALA A 1 73 ? 8.044 -5.672 -14.294 1.00 79.56 73 ALA A CA 1
ATOM 557 C C . ALA A 1 73 ? 7.424 -5.521 -15.697 1.00 79.56 73 ALA A C 1
ATOM 559 O O . ALA A 1 73 ? 7.029 -4.415 -16.061 1.00 79.56 73 ALA A O 1
ATOM 560 N N . LEU A 1 74 ? 7.263 -6.599 -16.479 1.00 80.12 74 LEU A N 1
ATOM 561 C CA . LEU A 1 74 ? 6.628 -6.540 -17.807 1.00 80.12 74 LEU A CA 1
ATOM 562 C C . LEU A 1 74 ? 5.239 -5.880 -17.812 1.00 80.12 74 LEU A C 1
ATOM 564 O O . LEU A 1 74 ? 4.997 -5.069 -18.705 1.00 80.12 74 LEU A O 1
ATOM 568 N N . PRO A 1 75 ? 4.337 -6.127 -16.837 1.00 79.75 75 PRO A N 1
ATOM 569 C CA . PRO A 1 75 ? 3.050 -5.433 -16.792 1.00 79.75 75 PRO A CA 1
ATOM 570 C C . PRO A 1 75 ? 3.194 -3.905 -16.744 1.00 79.75 75 PRO A C 1
ATOM 572 O O . PRO A 1 75 ? 2.358 -3.187 -17.286 1.00 79.75 75 PRO A O 1
ATOM 575 N N . GLN A 1 76 ? 4.275 -3.405 -16.139 1.00 77.88 76 GLN A N 1
ATOM 576 C CA . GLN A 1 76 ? 4.555 -1.975 -16.018 1.00 77.88 76 GLN A CA 1
ATOM 577 C C . GLN A 1 76 ? 5.046 -1.369 -17.345 1.00 77.88 76 GLN A C 1
ATOM 579 O O . GLN A 1 76 ? 4.945 -0.164 -17.540 1.00 77.88 76 GLN A O 1
ATOM 584 N N . VAL A 1 77 ? 5.516 -2.178 -18.303 1.00 81.56 77 VAL A N 1
ATOM 585 C CA . VAL A 1 77 ? 5.936 -1.696 -19.633 1.00 81.56 77 VAL A CA 1
ATOM 586 C C . VAL A 1 77 ? 4.748 -1.164 -20.443 1.00 81.56 77 VAL A C 1
ATOM 588 O O . VAL A 1 77 ? 4.928 -0.259 -21.256 1.00 81.56 77 VAL A O 1
ATOM 591 N N . PHE A 1 78 ? 3.539 -1.675 -20.194 1.00 82.56 78 PHE A N 1
ATOM 592 C CA . PHE A 1 78 ? 2.314 -1.268 -20.891 1.00 82.56 78 PHE A CA 1
ATOM 593 C C . PHE A 1 78 ? 1.658 -0.007 -20.315 1.00 82.56 78 PHE A C 1
ATOM 595 O O . PHE A 1 78 ? 0.660 0.461 -20.859 1.00 82.56 78 PHE A O 1
ATOM 602 N N . VAL A 1 79 ? 2.182 0.527 -19.209 1.00 80.94 79 VAL A N 1
ATOM 603 C CA . VAL A 1 79 ? 1.602 1.666 -18.493 1.00 80.94 79 VAL A CA 1
ATOM 604 C C . VAL A 1 79 ? 2.565 2.846 -18.553 1.00 80.94 79 VAL A C 1
ATOM 606 O O . VAL A 1 79 ? 3.780 2.702 -18.414 1.00 80.94 79 VAL A O 1
ATOM 609 N N . GLU A 1 80 ? 2.020 4.036 -18.781 1.00 82.12 80 GLU A N 1
ATOM 610 C CA . GLU A 1 80 ? 2.816 5.253 -18.879 1.00 82.12 80 GLU A CA 1
ATOM 611 C C . GLU A 1 80 ? 3.458 5.599 -17.518 1.00 82.12 80 GLU A C 1
ATOM 613 O O . GLU A 1 80 ? 2.814 5.420 -16.479 1.00 82.12 80 GLU A O 1
ATOM 618 N N . PRO A 1 81 ? 4.716 6.083 -17.474 1.00 76.31 81 PRO A N 1
ATOM 619 C CA . PRO A 1 81 ? 5.429 6.304 -16.212 1.00 76.31 81 PRO A CA 1
ATOM 620 C C . PRO A 1 81 ? 4.694 7.228 -15.236 1.00 76.31 81 PRO A C 1
ATOM 622 O O . PRO A 1 81 ? 4.675 6.965 -14.036 1.00 76.31 81 PRO A O 1
ATOM 625 N N . ASP A 1 82 ? 4.032 8.270 -15.743 1.00 78.31 82 ASP A N 1
ATOM 626 C CA . ASP A 1 82 ? 3.245 9.191 -14.918 1.00 78.31 82 ASP A CA 1
ATOM 627 C C . ASP A 1 82 ? 2.028 8.518 -14.278 1.00 78.31 82 ASP A C 1
ATOM 629 O O . ASP A 1 82 ? 1.658 8.834 -13.147 1.00 78.31 82 ASP A O 1
ATOM 633 N N . VAL A 1 83 ? 1.443 7.532 -14.962 1.00 82.12 83 VAL A N 1
ATOM 634 C CA . VAL A 1 83 ? 0.359 6.717 -14.410 1.00 82.12 83 VAL A CA 1
ATOM 635 C C . VAL A 1 83 ? 0.908 5.775 -13.341 1.00 82.12 83 VAL A C 1
ATOM 637 O O . VAL A 1 83 ? 0.307 5.669 -12.275 1.00 82.12 83 VAL A O 1
ATOM 640 N N . LEU A 1 84 ? 2.066 5.144 -13.563 1.00 77.06 84 LEU A N 1
ATOM 641 C CA . LEU A 1 84 ? 2.709 4.271 -12.570 1.00 77.06 84 LEU A CA 1
ATOM 642 C C . LEU A 1 84 ? 3.066 5.012 -11.276 1.00 77.06 84 LEU A C 1
ATOM 644 O O . LEU A 1 84 ? 2.829 4.472 -10.196 1.00 77.06 84 LEU A O 1
ATOM 648 N N . ARG A 1 85 ? 3.532 6.266 -11.368 1.00 77.12 85 ARG A N 1
ATOM 649 C CA . ARG A 1 85 ? 3.855 7.119 -10.205 1.00 77.12 85 ARG A CA 1
ATOM 650 C C . ARG A 1 85 ? 2.694 7.282 -9.225 1.00 77.12 85 ARG A C 1
ATOM 652 O O . ARG A 1 85 ? 2.923 7.499 -8.041 1.00 77.12 85 ARG A O 1
ATOM 659 N N . VAL A 1 86 ? 1.455 7.191 -9.704 1.00 80.31 86 VAL A N 1
ATOM 660 C CA . VAL A 1 86 ? 0.250 7.281 -8.866 1.00 80.31 86 VAL A CA 1
ATOM 661 C C . VAL A 1 86 ? -0.340 5.899 -8.600 1.00 80.31 86 VAL A C 1
ATOM 663 O O . VAL A 1 86 ? -0.740 5.594 -7.476 1.00 80.31 86 VAL A O 1
ATOM 666 N N . LEU A 1 87 ? -0.392 5.053 -9.629 1.00 83.00 87 LEU A N 1
ATOM 667 C CA . LEU A 1 87 ? -1.035 3.749 -9.579 1.00 83.00 87 LEU A CA 1
ATOM 668 C C . LEU A 1 87 ? -0.336 2.818 -8.593 1.00 83.00 87 LEU A C 1
ATOM 670 O O . LEU A 1 87 ? -1.015 2.168 -7.804 1.00 83.00 87 LEU A O 1
ATOM 674 N N . VAL A 1 88 ? 0.996 2.763 -8.603 1.00 80.00 88 VAL A N 1
ATOM 675 C CA . VAL A 1 88 ? 1.737 1.844 -7.737 1.00 80.00 88 VAL A CA 1
ATOM 676 C C . VAL A 1 88 ? 1.553 2.171 -6.252 1.00 80.00 88 VAL A C 1
ATOM 678 O O . VAL A 1 88 ? 1.071 1.291 -5.530 1.00 80.00 88 VAL A O 1
ATOM 681 N N . PRO A 1 89 ? 1.802 3.405 -5.767 1.00 80.62 89 PRO A N 1
ATOM 682 C CA . PRO A 1 89 ? 1.565 3.714 -4.361 1.00 80.62 89 PRO A CA 1
ATOM 683 C C . PRO A 1 89 ? 0.087 3.559 -3.971 1.00 80.62 89 PRO A C 1
ATOM 685 O O . PRO A 1 89 ? -0.204 3.140 -2.847 1.00 80.62 89 PRO A O 1
ATOM 688 N N . ALA A 1 90 ? -0.859 3.816 -4.884 1.00 84.81 90 ALA A N 1
ATOM 689 C CA . ALA A 1 90 ? -2.284 3.589 -4.637 1.00 84.81 90 ALA A CA 1
ATOM 690 C C . ALA A 1 90 ? -2.625 2.096 -4.475 1.00 84.81 90 ALA A C 1
ATOM 692 O O . ALA A 1 90 ? -3.327 1.725 -3.531 1.00 84.81 90 ALA A O 1
ATOM 693 N N . VAL A 1 91 ? -2.108 1.233 -5.355 1.00 85.62 91 VAL A N 1
ATOM 694 C CA . VAL A 1 91 ? -2.306 -0.223 -5.298 1.00 85.62 91 VAL A CA 1
ATOM 695 C C . VAL A 1 91 ? -1.663 -0.805 -4.044 1.00 85.62 91 VAL A C 1
ATOM 697 O O . VAL A 1 91 ? -2.323 -1.550 -3.322 1.00 85.62 91 VAL A O 1
ATOM 700 N N . VAL A 1 92 ? -0.417 -0.433 -3.735 1.00 84.56 92 VAL A N 1
ATOM 701 C CA . VAL A 1 92 ? 0.280 -0.881 -2.518 1.00 84.56 92 VAL A CA 1
ATOM 702 C C . VAL A 1 92 ? -0.498 -0.466 -1.269 1.00 84.56 92 VAL A C 1
ATOM 704 O O . VAL A 1 92 ? -0.769 -1.299 -0.404 1.00 84.56 92 VAL A O 1
ATOM 707 N N . THR A 1 93 ? -0.946 0.791 -1.200 1.00 86.38 93 THR A N 1
ATOM 708 C CA . THR A 1 93 ? -1.792 1.278 -0.099 1.00 86.38 93 THR A CA 1
ATOM 709 C C . THR A 1 93 ? -3.085 0.469 0.007 1.00 86.38 93 THR A C 1
ATOM 711 O O . THR A 1 93 ? -3.459 0.043 1.100 1.00 86.38 93 THR A O 1
ATOM 714 N N . GLY A 1 94 ? -3.750 0.191 -1.118 1.00 89.31 94 GLY A N 1
ATOM 715 C CA . GLY A 1 94 ? -4.956 -0.636 -1.163 1.00 89.31 94 GLY A CA 1
ATOM 716 C C . GLY A 1 94 ? -4.726 -2.058 -0.645 1.00 89.31 94 GLY A C 1
ATOM 717 O O . GLY A 1 94 ? -5.510 -2.547 0.170 1.00 89.31 94 GLY A O 1
ATOM 718 N N . LEU A 1 95 ? -3.628 -2.702 -1.049 1.00 89.25 95 LEU A N 1
ATOM 719 C CA . LEU A 1 95 ? -3.240 -4.035 -0.578 1.00 89.25 95 LEU A CA 1
ATOM 720 C C . LEU A 1 95 ? -2.948 -4.053 0.924 1.00 89.25 95 LEU A C 1
ATOM 722 O O . LEU A 1 95 ? -3.357 -4.983 1.616 1.00 89.25 95 LEU A O 1
ATOM 726 N N . LEU A 1 96 ? -2.299 -3.016 1.451 1.00 88.19 96 LEU A N 1
ATOM 727 C CA . LEU A 1 96 ? -2.027 -2.895 2.881 1.00 88.19 96 LEU A CA 1
ATOM 728 C C . LEU A 1 96 ? -3.313 -2.687 3.695 1.00 88.19 96 LEU A C 1
ATOM 730 O O . LEU A 1 96 ? -3.516 -3.347 4.715 1.00 88.19 96 LEU A O 1
ATOM 734 N N . VAL A 1 97 ? -4.220 -1.829 3.218 1.00 90.69 97 VAL A N 1
ATOM 735 C CA . VAL A 1 97 ? -5.557 -1.644 3.810 1.00 90.69 97 VAL A CA 1
ATOM 736 C C . VAL A 1 97 ? -6.348 -2.955 3.780 1.00 90.69 97 VAL A C 1
ATOM 738 O O . VAL A 1 97 ? -7.006 -3.307 4.760 1.00 90.69 97 VAL A O 1
ATOM 741 N N . PHE A 1 98 ? -6.255 -3.711 2.686 1.00 92.62 98 PHE A N 1
ATOM 742 C CA . PHE A 1 98 ? -6.885 -5.021 2.559 1.00 92.62 98 PHE A CA 1
ATOM 743 C C . PHE A 1 98 ? -6.279 -6.056 3.517 1.00 92.62 98 PHE A C 1
ATOM 745 O O . PHE A 1 98 ? -7.021 -6.776 4.187 1.00 92.62 98 PHE A O 1
ATOM 752 N N . GLY A 1 99 ? -4.952 -6.102 3.646 1.00 90.94 99 GLY A N 1
ATOM 753 C CA . GLY A 1 99 ? -4.257 -6.958 4.608 1.00 90.94 99 GLY A CA 1
ATOM 754 C C . GLY A 1 99 ? -4.667 -6.648 6.047 1.00 90.94 99 GLY A C 1
ATOM 755 O O . GLY A 1 99 ? -4.967 -7.560 6.818 1.00 90.94 99 GLY A O 1
ATOM 756 N N . TRP A 1 100 ? -4.798 -5.363 6.385 1.00 92.62 100 TRP A N 1
ATOM 757 C CA . TRP A 1 100 ? -5.339 -4.923 7.669 1.00 92.62 100 TRP A CA 1
ATOM 758 C C . TRP A 1 100 ? -6.782 -5.395 7.881 1.00 92.62 100 TRP A C 1
ATOM 760 O O . TRP A 1 100 ? -7.104 -5.958 8.927 1.00 92.62 100 TRP A O 1
ATOM 770 N N . ALA A 1 101 ? -7.649 -5.247 6.876 1.00 90.69 101 ALA A N 1
ATOM 771 C CA . ALA A 1 101 ? -9.021 -5.748 6.937 1.00 90.69 101 ALA A CA 1
ATOM 772 C C . ALA A 1 101 ? -9.077 -7.272 7.147 1.00 90.69 101 ALA A C 1
ATOM 774 O O . ALA A 1 101 ? -9.885 -7.759 7.943 1.00 90.69 101 ALA A O 1
ATOM 775 N N . CYS A 1 102 ? -8.195 -8.024 6.483 1.00 92.19 102 CYS A N 1
ATOM 776 C CA . CYS A 1 102 ? -8.065 -9.467 6.664 1.00 92.19 102 CYS A CA 1
ATOM 777 C C . CYS A 1 102 ? -7.619 -9.818 8.087 1.00 92.19 102 CYS A C 1
ATOM 779 O O . CYS A 1 102 ? -8.234 -10.678 8.714 1.00 92.19 102 CYS A O 1
ATOM 781 N N . ALA A 1 103 ? -6.615 -9.122 8.627 1.00 91.50 103 ALA A N 1
ATOM 782 C CA . ALA A 1 103 ? -6.151 -9.324 9.998 1.00 91.50 103 ALA A CA 1
ATOM 783 C C . ALA A 1 103 ? -7.272 -9.064 11.017 1.00 91.50 103 ALA A C 1
ATOM 785 O O . ALA A 1 103 ? -7.521 -9.887 11.897 1.00 91.50 103 ALA A O 1
ATOM 786 N N . LEU A 1 104 ? -8.022 -7.969 10.857 1.00 91.81 104 LEU A N 1
ATOM 787 C CA . LEU A 1 104 ? -9.175 -7.672 11.708 1.00 91.81 104 LEU A CA 1
ATOM 788 C C . LEU A 1 104 ? -10.230 -8.777 11.638 1.00 91.81 104 LEU A C 1
ATOM 790 O O . LEU A 1 104 ? -10.730 -9.209 12.675 1.00 91.81 104 LEU A O 1
ATOM 794 N N . ARG A 1 105 ? -10.529 -9.277 10.433 1.00 91.75 105 ARG A N 1
ATOM 795 C CA . ARG A 1 105 ? -11.478 -10.378 10.239 1.00 91.75 105 ARG A CA 1
ATOM 796 C C . ARG A 1 105 ? -11.009 -11.663 10.924 1.00 91.75 105 ARG A C 1
ATOM 798 O O . ARG A 1 105 ? -11.817 -12.299 11.593 1.00 91.75 105 ARG A O 1
ATOM 805 N N . LEU A 1 106 ? -9.731 -12.020 10.792 1.00 92.81 106 LEU A N 1
ATOM 806 C CA . LEU A 1 106 ? -9.134 -13.192 11.448 1.00 92.81 106 LEU A CA 1
ATOM 807 C C . LEU A 1 106 ? -9.201 -13.094 12.977 1.00 92.81 106 LEU A C 1
ATOM 809 O O . LEU A 1 106 ? -9.443 -14.092 13.649 1.00 92.81 106 LEU A O 1
ATOM 813 N N . HIS A 1 107 ? -9.049 -11.888 13.525 1.00 88.81 107 HIS A N 1
ATOM 814 C CA . HIS A 1 107 ? -9.120 -11.637 14.964 1.00 88.81 107 HIS A CA 1
ATOM 815 C C . HIS A 1 107 ? -10.529 -11.285 15.475 1.00 88.81 107 HIS A C 1
ATOM 817 O O . HIS A 1 107 ? -10.680 -10.922 16.642 1.00 88.81 107 HIS A O 1
ATOM 823 N N . GLY A 1 108 ? -11.566 -11.387 14.634 1.00 87.69 108 GLY A N 1
ATOM 824 C CA . GLY A 1 108 ? -12.956 -11.124 15.021 1.00 87.69 108 GLY A CA 1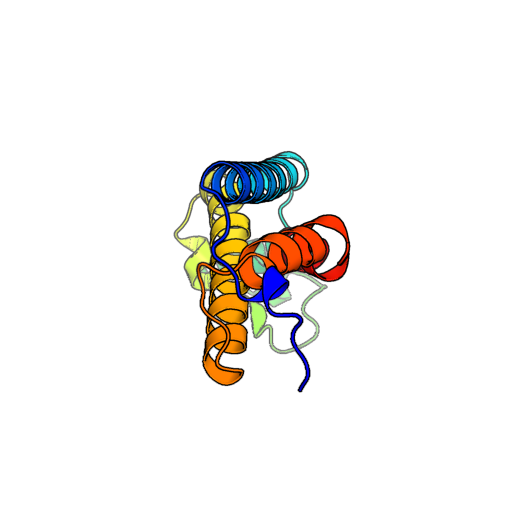
ATOM 825 C C . GLY A 1 108 ? -13.258 -9.658 15.353 1.00 87.69 108 GLY A C 1
ATOM 826 O O . GLY A 1 108 ? -14.241 -9.369 16.035 1.00 87.69 108 GLY A O 1
ATOM 827 N N . VAL A 1 109 ? -12.427 -8.720 14.894 1.00 88.19 109 VAL A N 1
ATOM 828 C CA . VAL A 1 109 ? -12.604 -7.288 15.142 1.00 88.19 109 VAL A CA 1
ATOM 829 C C . VAL A 1 109 ? -13.459 -6.665 14.029 1.00 88.19 109 VAL A C 1
ATOM 831 O O . VAL A 1 109 ? -13.127 -6.798 12.849 1.00 88.19 109 VAL A O 1
ATOM 834 N N . PRO A 1 110 ? -14.548 -5.940 14.352 1.00 88.38 110 PRO A N 1
ATOM 835 C CA . PRO A 1 110 ? -15.374 -5.289 13.342 1.00 88.38 110 PRO A CA 1
ATOM 836 C C . PRO A 1 110 ? -14.589 -4.239 12.545 1.00 88.38 110 PRO A C 1
ATOM 838 O O . PRO A 1 110 ? -13.955 -3.361 13.129 1.00 88.38 110 PRO A O 1
ATOM 841 N N . TRP A 1 111 ? -14.725 -4.242 11.214 1.00 87.81 111 TRP A N 1
ATOM 842 C CA . TRP A 1 111 ? -14.097 -3.235 10.339 1.00 87.81 111 TRP A CA 1
ATOM 843 C C . TRP A 1 111 ? -14.497 -1.803 10.702 1.00 87.81 111 TRP A C 1
ATOM 845 O O . TRP A 1 111 ? -13.689 -0.891 10.646 1.00 87.81 111 TRP A O 1
ATOM 855 N N . ARG A 1 112 ? -15.748 -1.596 11.132 1.00 88.62 112 ARG A N 1
ATOM 856 C CA . ARG A 1 112 ? -16.278 -0.273 11.505 1.00 88.62 112 ARG A CA 1
ATOM 857 C C . ARG A 1 112 ? -15.843 0.194 12.899 1.00 88.62 112 ARG A C 1
ATOM 859 O O . ARG A 1 112 ? -16.371 1.201 13.375 1.00 88.62 112 ARG A O 1
ATOM 866 N N . SER A 1 113 ? -14.964 -0.544 13.573 1.00 89.44 113 SER A N 1
ATOM 867 C CA . SER A 1 113 ? -14.518 -0.236 14.931 1.00 89.44 113 SER A CA 1
ATOM 868 C C . SER A 1 113 ? -13.525 0.927 14.968 1.00 89.44 113 SER A C 1
ATOM 870 O O . SER A 1 113 ? -12.849 1.233 13.985 1.00 89.44 113 SER A O 1
ATOM 872 N N . ARG A 1 114 ? -13.413 1.580 16.126 1.00 89.44 114 ARG A N 1
ATOM 873 C CA . ARG A 1 114 ? -12.393 2.613 16.370 1.00 89.44 114 ARG A CA 1
ATOM 874 C C . ARG A 1 114 ? -10.984 2.044 16.272 1.00 89.44 114 ARG A C 1
ATOM 876 O O . ARG A 1 114 ? -10.108 2.729 15.758 1.00 89.44 114 ARG A O 1
ATOM 883 N N . PHE A 1 115 ? -10.782 0.796 16.700 1.00 88.75 115 PHE A N 1
ATOM 884 C CA . PHE A 1 115 ? -9.505 0.104 16.550 1.00 88.75 115 PHE A CA 1
ATOM 885 C C . PHE A 1 115 ? -9.092 -0.041 15.084 1.00 88.75 115 PHE A C 1
ATOM 887 O O . PHE A 1 115 ? -7.945 0.234 14.749 1.00 88.75 115 PHE A O 1
ATOM 894 N N . ALA A 1 116 ? -10.025 -0.404 14.201 1.00 88.31 116 ALA A N 1
ATOM 895 C CA . ALA A 1 116 ? -9.733 -0.535 12.779 1.00 88.31 116 ALA A CA 1
ATOM 896 C C . ALA A 1 116 ? -9.222 0.779 12.170 1.00 88.31 116 ALA A C 1
ATOM 898 O O . ALA A 1 116 ? -8.247 0.769 11.424 1.00 88.31 116 ALA A O 1
ATOM 899 N N . VAL A 1 117 ? -9.846 1.906 12.527 1.00 89.31 117 VAL A N 1
ATOM 900 C CA . VAL A 1 117 ? -9.467 3.229 12.012 1.00 89.31 117 VAL A CA 1
ATOM 901 C C . VAL A 1 117 ? -8.171 3.725 12.647 1.00 89.31 117 VAL A C 1
ATOM 903 O O . VAL A 1 117 ? -7.227 4.054 11.936 1.00 89.31 117 VAL A O 1
ATOM 906 N N . LEU A 1 118 ? -8.099 3.762 13.979 1.00 86.56 118 LEU A N 1
ATOM 907 C CA . LEU A 1 118 ? -6.943 4.303 14.698 1.00 86.56 118 LEU A CA 1
ATOM 908 C C . LEU A 1 118 ? -5.699 3.429 14.533 1.00 86.56 118 LEU A C 1
ATOM 910 O O . LEU A 1 118 ? -4.601 3.963 14.430 1.00 86.56 118 LEU A O 1
ATOM 914 N N . GLY A 1 119 ? -5.864 2.107 14.464 1.00 86.19 119 GLY A N 1
ATOM 915 C CA . GLY A 1 119 ? -4.770 1.179 14.191 1.00 86.19 119 GLY A CA 1
ATOM 916 C C . GLY A 1 119 ? -4.176 1.401 12.804 1.00 86.19 119 GLY A C 1
ATOM 917 O O . GLY A 1 119 ? -2.958 1.458 12.667 1.00 86.19 119 GLY A O 1
ATOM 918 N N . LEU A 1 120 ? -5.019 1.629 11.792 1.00 86.06 120 LEU A N 1
ATOM 919 C CA . LEU A 1 120 ? -4.549 1.919 10.440 1.00 86.06 120 LEU A CA 1
ATOM 920 C C . LEU A 1 120 ? -3.901 3.307 10.334 1.00 86.06 120 LEU A C 1
ATOM 922 O O . LEU A 1 120 ? -2.854 3.430 9.711 1.00 86.06 120 LEU A O 1
ATOM 926 N N . VAL A 1 121 ? -4.453 4.334 10.993 1.00 86.00 121 VAL A N 1
ATOM 927 C CA . VAL A 1 121 ? -3.788 5.649 11.104 1.00 86.00 121 VAL A CA 1
ATOM 928 C C . VAL A 1 121 ? -2.426 5.507 11.790 1.00 86.00 121 VAL A C 1
ATOM 930 O O . VAL A 1 121 ? -1.438 6.050 11.308 1.00 86.00 121 VAL A O 1
ATOM 933 N N . GLY A 1 122 ? -2.358 4.747 12.886 1.00 84.06 122 GLY A N 1
ATOM 934 C CA . GLY A 1 122 ? -1.118 4.482 13.611 1.00 84.06 122 GLY A CA 1
ATOM 935 C C . GLY A 1 122 ? -0.080 3.752 12.761 1.00 84.06 122 GLY A C 1
ATOM 936 O O . GLY A 1 122 ? 1.089 4.118 12.797 1.00 84.06 122 GLY A O 1
ATOM 937 N N . LEU A 1 123 ? -0.499 2.778 11.949 1.00 82.69 123 LEU A N 1
ATOM 938 C CA . LEU A 1 123 ? 0.378 2.111 10.984 1.00 82.69 123 LEU A CA 1
ATOM 939 C C . LEU A 1 123 ? 0.900 3.094 9.935 1.00 82.69 123 LEU A C 1
ATOM 941 O O . LEU A 1 123 ? 2.099 3.157 9.699 1.00 82.69 123 LEU A O 1
ATOM 945 N N . VAL A 1 124 ? 0.024 3.903 9.343 1.00 81.19 124 VAL A N 1
ATOM 946 C CA . VAL A 1 124 ? 0.418 4.841 8.284 1.00 81.19 124 VAL A CA 1
ATOM 947 C C . VAL A 1 124 ? 1.371 5.924 8.797 1.00 81.19 124 VAL A C 1
ATOM 949 O O . VAL A 1 124 ? 2.335 6.259 8.118 1.00 81.19 124 VAL A O 1
ATOM 952 N N . VAL A 1 125 ? 1.112 6.478 9.984 1.00 78.62 125 VAL A N 1
ATOM 953 C CA . VAL A 1 125 ? 1.888 7.604 10.532 1.00 78.62 125 VAL A CA 1
ATOM 954 C C . VAL A 1 125 ? 3.119 7.135 11.310 1.00 78.62 125 VAL A C 1
ATOM 956 O O . VAL A 1 125 ? 4.155 7.791 11.280 1.00 78.62 125 VAL A O 1
ATOM 959 N N . GLY A 1 126 ? 3.005 6.025 12.038 1.00 72.44 126 GLY A N 1
ATOM 960 C CA . GLY A 1 126 ? 4.012 5.576 13.000 1.00 72.44 126 GLY A CA 1
ATOM 961 C C . GLY A 1 126 ? 4.887 4.419 12.528 1.00 72.44 126 GLY A C 1
ATOM 962 O O . GLY A 1 126 ? 5.919 4.162 13.144 1.00 72.44 126 GLY A O 1
ATOM 963 N N . PHE A 1 127 ? 4.512 3.707 11.461 1.00 68.06 127 PHE A N 1
ATOM 964 C CA . PHE A 1 127 ? 5.271 2.558 10.979 1.00 68.06 127 PHE A CA 1
ATOM 965 C C . PHE A 1 127 ? 6.036 2.921 9.707 1.00 68.06 127 PHE A C 1
ATOM 967 O O . PHE A 1 127 ? 5.524 2.804 8.596 1.00 68.06 127 PHE A O 1
ATOM 974 N N . ALA A 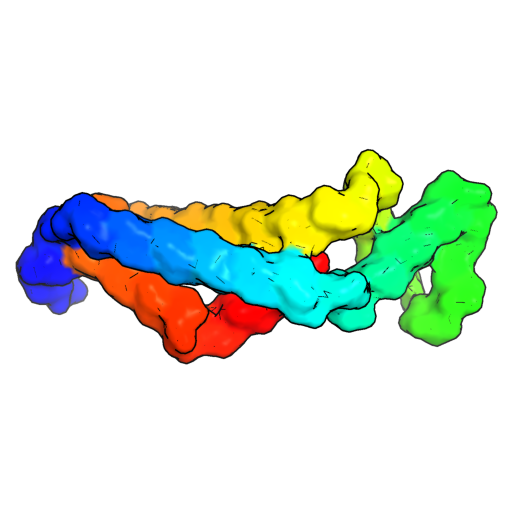1 128 ? 7.299 3.323 9.877 1.00 61.69 128 ALA A N 1
ATOM 975 C CA . ALA A 1 128 ? 8.196 3.667 8.771 1.00 61.69 128 ALA A CA 1
ATOM 976 C C . ALA A 1 128 ? 8.223 2.620 7.631 1.00 61.69 128 ALA A C 1
ATOM 978 O O . ALA A 1 128 ? 8.209 3.031 6.471 1.00 61.69 128 ALA A O 1
ATOM 979 N N . PRO A 1 129 ? 8.151 1.293 7.888 1.00 61.62 129 PRO A N 1
ATOM 980 C CA . PRO A 1 129 ? 8.078 0.305 6.813 1.00 61.62 129 PRO A CA 1
ATOM 981 C C . PRO A 1 129 ? 6.819 0.411 5.944 1.00 61.62 129 PRO A C 1
ATOM 983 O O . PRO A 1 129 ? 6.875 0.055 4.775 1.00 61.62 129 PRO A O 1
ATOM 986 N N . PHE A 1 130 ? 5.699 0.924 6.464 1.00 58.72 130 PHE A N 1
ATOM 987 C CA . PHE A 1 130 ? 4.499 1.174 5.658 1.00 58.72 130 PHE A CA 1
ATOM 988 C C . PHE A 1 130 ? 4.772 2.261 4.614 1.00 58.72 130 PHE A C 1
ATOM 990 O O . PHE A 1 130 ? 4.477 2.080 3.437 1.00 58.72 130 PHE A O 1
ATOM 997 N N . GLY A 1 131 ? 5.405 3.359 5.037 1.00 60.66 131 GLY A N 1
ATOM 998 C CA . GLY A 1 131 ? 5.855 4.419 4.135 1.00 60.66 131 GLY A CA 1
ATOM 999 C C . GLY A 1 131 ? 6.915 3.927 3.150 1.00 60.66 131 GLY A C 1
ATOM 1000 O O . GLY A 1 131 ? 6.802 4.197 1.959 1.00 60.66 131 GLY A O 1
ATOM 1001 N N . HIS A 1 132 ? 7.890 3.141 3.616 1.00 64.94 132 HIS A N 1
ATOM 1002 C CA . HIS A 1 132 ? 8.930 2.577 2.753 1.00 64.94 132 HIS A CA 1
ATOM 1003 C C . HIS A 1 132 ? 8.364 1.614 1.705 1.00 64.94 132 HIS A C 1
ATOM 1005 O O . HIS A 1 132 ? 8.778 1.677 0.559 1.00 64.94 132 HIS A O 1
ATOM 1011 N N . LEU A 1 133 ? 7.396 0.757 2.044 1.00 58.41 133 LEU A N 1
ATOM 1012 C CA . LEU A 1 133 ? 6.766 -0.140 1.066 1.00 58.41 133 LEU A CA 1
ATOM 1013 C C . LEU A 1 133 ? 6.027 0.632 -0.031 1.00 58.41 133 LEU A C 1
ATOM 1015 O O . LEU A 1 133 ? 6.071 0.237 -1.191 1.00 58.41 133 LEU A O 1
ATOM 1019 N N . VAL A 1 134 ? 5.378 1.740 0.328 1.00 57.56 134 VAL A N 1
ATOM 1020 C CA . VAL A 1 134 ? 4.714 2.620 -0.642 1.00 57.56 134 VAL A CA 1
ATOM 1021 C C . VAL A 1 134 ? 5.744 3.372 -1.494 1.00 57.56 134 VAL A C 1
ATOM 1023 O O . VAL A 1 134 ? 5.490 3.589 -2.669 1.00 57.56 134 VAL A O 1
ATOM 1026 N N . GLN A 1 135 ? 6.904 3.731 -0.935 1.00 60.91 135 GLN A N 1
ATOM 1027 C CA . GLN A 1 135 ? 8.015 4.347 -1.673 1.00 60.91 135 GLN A CA 1
ATOM 1028 C C . GLN A 1 135 ? 8.781 3.371 -2.582 1.00 60.91 135 GLN A C 1
ATOM 1030 O O . GLN A 1 135 ? 9.355 3.812 -3.572 1.00 60.91 135 GLN A O 1
ATOM 1035 N N . LEU A 1 136 ? 8.840 2.083 -2.227 1.00 56.97 136 LEU A N 1
ATOM 1036 C CA . LEU A 1 136 ? 9.579 1.047 -2.961 1.00 56.97 136 LEU A CA 1
ATOM 1037 C C . LEU A 1 136 ? 8.838 0.532 -4.198 1.00 56.97 136 LEU A C 1
ATOM 1039 O O . LEU A 1 136 ? 9.490 0.063 -5.131 1.00 56.97 136 LEU A O 1
ATOM 1043 N N . GLY A 1 137 ? 7.504 0.574 -4.188 1.00 53.19 137 GLY A N 1
ATOM 1044 C CA . GLY A 1 137 ? 6.694 0.249 -5.362 1.00 53.19 137 GLY A CA 1
ATOM 1045 C C . GLY A 1 137 ? 6.859 1.299 -6.453 1.00 53.19 137 GLY A C 1
ATOM 1046 O O . GLY A 1 137 ? 7.141 0.899 -7.607 1.00 53.19 137 GLY A O 1
#

Foldseek 3Di:
DDDPVQQLDFDDVVLVVVLVVLLVCLLVVLLVVPPQALPPLNLLLVLLLCVVVVHHSVVDVVPPDDSPSSVVNVVVVPPDVNCCSRVQLVVLSVVVLVVLVVVCVVVVRDCRGNNVSVVSVCCSPPPVVSSVSSRND

Organism: NCBI:txid565072

pLDDT: mean 79.48, std 10.91, range [49.34, 92.81]

Secondary structure (DSSP, 8-state):
----HHHHSBPPHHHHHHHHHHHHHHHHHHHHH-TTSSTTHHHHHHHHHHHHTT--GGGSTT--S--THHHHHHHHHTS-HHHHHHHHHHHHHHHHHHHHHHHHHHTT--TTBHHHHHHHHHHHHH-HHHHHHHHH-

Radius of gyration: 18.9 Å; chains: 1; bounding box: 44×28×55 Å

Sequence (137 aa):
MWWSGWAVGRASWQAWAALGAVLCALVGSVARLSVDGGMDNAFVVRAARVFWHGGSPYDDQRFLYFPSAVPAALPQVFVEPDVLRVLVPAVVTGLLVFGWACALRLHGVPWRSRFAVLGLVGLVVGFAPFGHLVQLG